Protein AF-A0A8T5TMS7-F1 (afdb_monomer)

Secondary structure (DSSP, 8-state):
-----HHHHHHHHHHHHHHHHHHHHGGG----TTGGGHHHHTHHHHHHHHHTT--HHHHHHHHHHHHHHHHHHHHHHHHHHT-HHHHHHHHHHHHHHHHHHHHHHHHHHHH-GGGGTTEEEETTEEEE--B-TTSPBPTT--HHHHHHHHTTS--

Mean predicted aligned error: 7.29 Å

Structure (mmCIF, N/CA/C/O backbone):
data_AF-A0A8T5TMS7-F1
#
_entry.id   AF-A0A8T5TMS7-F1
#
loop_
_atom_site.group_PDB
_atom_site.id
_atom_site.type_symbol
_atom_site.label_atom_id
_atom_site.label_alt_id
_atom_site.label_comp_id
_atom_site.label_asym_id
_atom_site.label_entity_id
_atom_site.label_seq_id
_atom_site.pdbx_PDB_ins_code
_atom_site.Cartn_x
_atom_site.Cartn_y
_atom_site.Cartn_z
_atom_site.occupancy
_atom_site.B_iso_or_equiv
_atom_site.auth_seq_id
_atom_site.auth_comp_id
_atom_site.auth_asym_id
_atom_site.auth_atom_id
_atom_site.pdbx_PDB_model_num
ATOM 1 N N . MET A 1 1 ? 12.913 -12.914 -11.594 1.00 49.03 1 MET A N 1
ATOM 2 C CA . MET A 1 1 ? 11.604 -12.392 -12.032 1.00 49.03 1 MET A CA 1
ATOM 3 C C . MET A 1 1 ? 10.549 -13.265 -11.374 1.00 49.03 1 MET A C 1
ATOM 5 O O . MET A 1 1 ? 10.529 -14.453 -11.672 1.00 49.03 1 MET A O 1
ATOM 9 N N . ALA A 1 2 ? 9.786 -12.746 -10.407 1.00 52.88 2 ALA A N 1
ATOM 10 C CA . 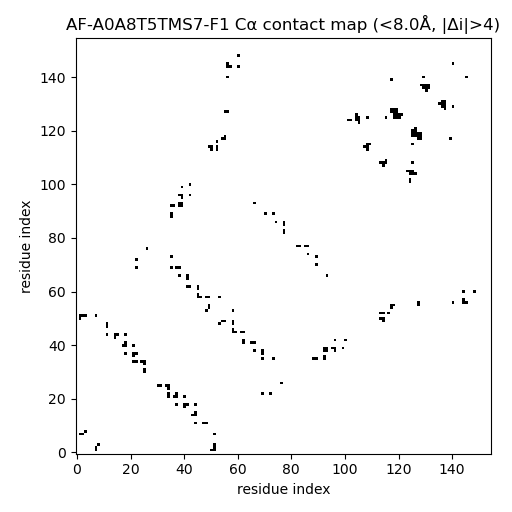ALA A 1 2 ? 8.667 -13.499 -9.845 1.00 52.88 2 ALA A CA 1
ATOM 11 C C . ALA A 1 2 ? 7.592 -13.571 -10.934 1.00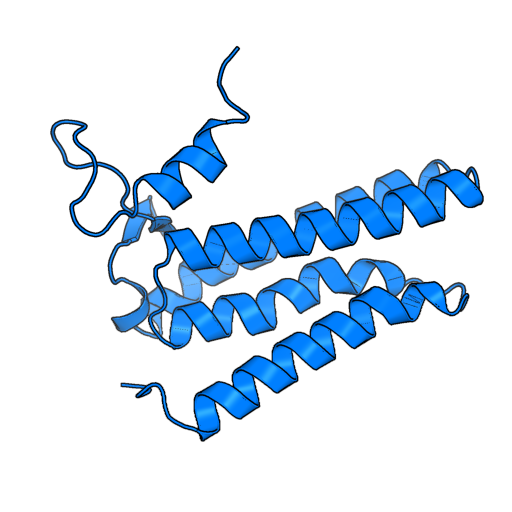 52.88 2 ALA A C 1
ATOM 13 O O . ALA A 1 2 ? 6.955 -12.574 -11.257 1.00 52.88 2 ALA A O 1
ATOM 14 N N . ILE A 1 3 ? 7.503 -14.717 -11.602 1.00 54.78 3 ILE A N 1
ATOM 15 C CA . ILE A 1 3 ? 6.440 -14.986 -12.567 1.00 54.78 3 ILE A CA 1
ATOM 16 C C . ILE A 1 3 ? 5.159 -15.095 -11.748 1.00 54.78 3 ILE A C 1
ATOM 18 O O . ILE A 1 3 ? 5.182 -15.719 -10.689 1.00 54.78 3 ILE A O 1
ATOM 22 N N . PHE A 1 4 ? 4.074 -14.476 -12.212 1.00 65.81 4 PHE A N 1
ATOM 23 C CA . PHE A 1 4 ? 2.757 -14.591 -11.593 1.00 65.81 4 PHE A CA 1
ATOM 24 C C . PHE A 1 4 ? 2.278 -16.049 -11.694 1.00 65.81 4 PHE A C 1
ATOM 26 O O . PHE A 1 4 ? 1.586 -16.443 -12.630 1.00 65.81 4 PHE A O 1
ATOM 33 N N . ASP A 1 5 ? 2.758 -16.876 -10.773 1.00 81.00 5 ASP A N 1
ATOM 34 C CA . ASP A 1 5 ? 2.528 -18.308 -10.695 1.00 81.00 5 ASP A CA 1
ATOM 35 C C . ASP A 1 5 ? 1.511 -18.623 -9.592 1.00 81.00 5 ASP A C 1
ATOM 37 O O . ASP A 1 5 ? 1.128 -17.770 -8.783 1.00 81.00 5 ASP A O 1
ATOM 41 N N . ILE A 1 6 ? 1.054 -19.874 -9.553 1.00 85.88 6 ILE A N 1
ATOM 42 C CA . ILE A 1 6 ? 0.060 -20.318 -8.569 1.00 85.88 6 ILE A CA 1
ATOM 43 C C . ILE A 1 6 ? 0.526 -20.053 -7.127 1.00 85.88 6 ILE A C 1
ATOM 45 O O . ILE A 1 6 ? -0.284 -19.697 -6.272 1.00 85.88 6 ILE A O 1
ATOM 49 N N . ASN A 1 7 ? 1.833 -20.143 -6.867 1.00 89.06 7 ASN A N 1
ATOM 50 C CA . ASN A 1 7 ? 2.412 -19.881 -5.554 1.00 89.06 7 ASN A CA 1
ATOM 51 C C . ASN A 1 7 ? 2.282 -18.403 -5.175 1.00 89.06 7 ASN A C 1
ATOM 53 O O . ASN A 1 7 ? 1.837 -18.090 -4.073 1.00 89.06 7 ASN A O 1
ATOM 57 N N . SER A 1 8 ? 2.602 -17.492 -6.094 1.00 86.06 8 SER A N 1
ATOM 58 C CA . SER A 1 8 ? 2.482 -16.044 -5.898 1.00 86.06 8 SER A CA 1
ATOM 59 C C . SER A 1 8 ? 1.036 -15.629 -5.625 1.00 86.06 8 SER A C 1
ATOM 61 O O . SER A 1 8 ? 0.792 -14.771 -4.772 1.00 86.06 8 SER A O 1
ATOM 63 N N . VAL A 1 9 ? 0.065 -16.282 -6.275 1.00 88.31 9 VAL A N 1
ATOM 64 C CA . VAL A 1 9 ? -1.368 -16.075 -6.012 1.00 88.31 9 VAL A CA 1
ATOM 65 C C . VAL A 1 9 ? -1.748 -16.554 -4.610 1.00 88.31 9 VAL A C 1
ATOM 67 O O . VAL A 1 9 ? -2.394 -15.810 -3.871 1.00 88.31 9 VAL A O 1
ATOM 70 N N . ILE A 1 10 ? -1.318 -17.756 -4.209 1.00 91.19 10 ILE A N 1
ATOM 71 C CA . ILE A 1 10 ? -1.589 -18.304 -2.869 1.00 91.19 10 ILE A CA 1
ATOM 72 C C . ILE A 1 10 ? -0.979 -17.414 -1.782 1.00 91.19 10 ILE A C 1
ATOM 74 O O . ILE A 1 10 ? -1.648 -17.107 -0.793 1.00 91.19 10 ILE A O 1
ATOM 78 N N . ILE A 1 11 ? 0.265 -16.961 -1.967 1.00 92.25 11 ILE A N 1
ATOM 79 C CA . ILE A 1 11 ? 0.955 -16.089 -1.009 1.00 92.25 11 ILE A CA 1
ATOM 80 C C . ILE A 1 11 ? 0.215 -14.758 -0.901 1.00 92.25 11 ILE A C 1
ATOM 82 O O . ILE A 1 11 ? -0.174 -14.373 0.199 1.00 92.25 11 ILE A O 1
ATOM 86 N N . THR A 1 12 ? -0.053 -14.094 -2.029 1.00 91.75 12 THR A N 1
ATOM 87 C CA . THR A 1 12 ? -0.809 -12.832 -2.061 1.00 91.75 12 THR A CA 1
ATOM 88 C C . THR A 1 12 ? -2.154 -12.982 -1.358 1.00 91.75 12 THR A C 1
ATOM 90 O O . THR A 1 12 ? -2.469 -12.206 -0.457 1.00 91.75 12 THR A O 1
ATOM 93 N N . GLY A 1 13 ? -2.924 -14.015 -1.711 1.00 92.12 13 GLY A N 1
ATOM 94 C CA . GLY A 1 13 ? -4.217 -14.297 -1.093 1.00 92.12 13 GLY A CA 1
ATOM 95 C C . GLY A 1 13 ? -4.105 -14.484 0.420 1.00 92.12 13 GLY A C 1
ATOM 96 O O . GLY A 1 13 ? -4.871 -13.891 1.174 1.00 92.12 13 GLY A O 1
ATOM 97 N N . THR A 1 14 ? -3.096 -15.225 0.877 1.00 93.81 14 THR A N 1
ATOM 98 C CA . THR A 1 14 ? -2.838 -15.435 2.309 1.00 93.81 14 THR A CA 1
ATOM 99 C C . THR A 1 14 ? -2.478 -14.126 3.019 1.00 93.81 14 THR A C 1
ATOM 101 O O . THR A 1 14 ? -2.982 -13.875 4.111 1.00 93.81 14 THR A O 1
ATOM 104 N N . LEU A 1 15 ? -1.675 -13.248 2.406 1.00 94.19 15 LEU A N 1
ATOM 105 C CA . LEU A 1 15 ? -1.344 -11.934 2.973 1.00 94.19 15 LEU A CA 1
ATOM 106 C C . LEU A 1 15 ? -2.585 -11.038 3.119 1.00 94.19 15 LEU A C 1
ATOM 108 O O . LEU A 1 15 ? -2.738 -10.364 4.139 1.00 94.19 15 LEU A O 1
ATOM 112 N N . PHE A 1 16 ? -3.504 -11.070 2.149 1.00 93.31 16 PHE A N 1
ATOM 113 C CA . PHE A 1 16 ? -4.792 -10.377 2.262 1.00 93.31 16 PHE A CA 1
ATOM 114 C C . PHE A 1 16 ? -5.702 -10.992 3.330 1.00 93.31 16 PHE A C 1
ATOM 116 O O . PHE A 1 16 ? -6.382 -10.252 4.039 1.00 93.31 16 PHE A O 1
ATOM 123 N N . VAL A 1 17 ? -5.694 -12.318 3.500 1.00 92.69 17 VAL A N 1
ATOM 124 C CA . VAL A 1 17 ? -6.414 -12.985 4.599 1.00 92.69 17 VAL A CA 1
ATOM 125 C C . VAL A 1 17 ? -5.846 -12.559 5.951 1.00 92.69 17 VAL A C 1
ATOM 127 O O . VAL A 1 17 ? -6.621 -12.220 6.841 1.00 92.69 17 VAL A O 1
ATOM 130 N N . ILE A 1 18 ? -4.518 -12.500 6.105 1.00 90.88 18 ILE A N 1
ATOM 131 C CA . ILE A 1 18 ? -3.869 -11.993 7.324 1.00 90.88 18 ILE A CA 1
ATOM 132 C C . ILE A 1 18 ? -4.317 -10.554 7.592 1.00 90.88 18 ILE A C 1
ATOM 134 O O . ILE A 1 18 ? -4.766 -10.259 8.698 1.00 90.88 18 ILE A O 1
ATOM 138 N N . PHE A 1 19 ? -4.277 -9.675 6.586 1.00 91.00 19 PHE A N 1
ATOM 139 C CA . PHE A 1 19 ? -4.817 -8.320 6.719 1.00 91.00 19 PHE A CA 1
ATOM 140 C C . PHE A 1 19 ? -6.286 -8.331 7.168 1.00 91.00 19 PHE A C 1
ATOM 142 O O . PHE A 1 19 ? -6.632 -7.628 8.113 1.00 91.00 19 PHE A O 1
ATOM 149 N N . GLY A 1 20 ? -7.131 -9.163 6.555 1.00 87.69 20 GLY A N 1
ATOM 150 C CA . GLY A 1 20 ? -8.534 -9.320 6.936 1.00 87.69 20 GLY A CA 1
ATOM 151 C C . GLY A 1 20 ? -8.705 -9.751 8.394 1.00 87.69 20 GLY A C 1
ATOM 152 O O . GLY A 1 20 ? -9.536 -9.189 9.103 1.00 87.69 20 GLY A O 1
ATOM 153 N N . VAL A 1 21 ? -7.878 -10.681 8.883 1.00 88.06 21 VAL A N 1
ATOM 154 C CA . VAL A 1 21 ? -7.870 -11.067 10.300 1.00 88.06 21 VAL A CA 1
ATOM 155 C C . VAL A 1 21 ? -7.583 -9.850 11.172 1.00 88.06 21 VAL A C 1
ATOM 157 O O . VAL A 1 21 ? -8.372 -9.589 12.068 1.00 88.06 21 VAL A O 1
ATOM 160 N N . PHE A 1 22 ? -6.542 -9.060 10.892 1.00 85.50 22 PHE A N 1
ATOM 161 C CA . PHE A 1 22 ? -6.246 -7.836 11.656 1.00 85.50 22 PHE A CA 1
ATOM 162 C C . PHE A 1 22 ? -7.332 -6.761 11.525 1.00 85.50 22 PHE A C 1
ATOM 164 O O . PHE A 1 22 ? -7.600 -6.035 12.484 1.00 85.50 22 PHE A O 1
ATOM 171 N N . LEU A 1 23 ? -7.990 -6.675 10.367 1.00 85.06 23 LEU A N 1
ATOM 172 C CA . LEU A 1 23 ? -9.108 -5.768 10.147 1.00 85.06 23 LEU A CA 1
ATOM 173 C C . LEU A 1 23 ? -10.291 -6.141 11.054 1.00 85.06 23 LEU A C 1
ATOM 175 O O . LEU A 1 23 ? -10.863 -5.272 11.704 1.00 85.06 23 LEU A O 1
ATOM 179 N N . PHE A 1 24 ? -10.632 -7.424 11.162 1.00 79.88 24 PHE A N 1
ATOM 180 C CA . PHE A 1 24 ? -11.775 -7.878 11.960 1.00 79.88 24 PHE A CA 1
ATOM 181 C C . PHE A 1 24 ? -11.437 -8.244 13.409 1.00 79.88 24 PHE A C 1
ATOM 183 O O . PHE A 1 24 ? -12.353 -8.361 14.220 1.00 79.88 24 PHE A O 1
ATOM 190 N N . PHE A 1 25 ? -10.159 -8.384 13.769 1.00 70.25 25 PHE A N 1
ATOM 191 C CA . PHE A 1 25 ? -9.718 -8.767 15.116 1.00 70.25 25 PHE A CA 1
ATOM 192 C C . PHE A 1 25 ? -10.272 -7.824 16.191 1.00 70.25 25 PHE A C 1
ATOM 194 O O . PHE A 1 25 ? -10.725 -8.271 17.244 1.00 70.25 25 PHE A O 1
ATOM 201 N N . ASP A 1 26 ? -10.333 -6.528 15.885 1.00 57.19 26 ASP A N 1
ATOM 202 C CA . ASP A 1 26 ? -10.845 -5.502 16.798 1.00 57.19 26 ASP A CA 1
ATOM 203 C C . ASP A 1 26 ? -12.388 -5.497 16.901 1.00 57.19 26 ASP A C 1
ATOM 205 O O . ASP A 1 26 ? -12.981 -5.080 17.901 1.00 57.19 26 ASP A O 1
ATOM 209 N N . LEU A 1 27 ? -13.073 -6.065 15.898 1.00 58.41 27 LEU A N 1
ATOM 210 C CA . LEU A 1 27 ? -14.533 -6.210 15.873 1.00 58.41 27 LEU A CA 1
ATOM 211 C C . LEU A 1 27 ? -15.027 -7.212 16.938 1.00 58.41 27 LEU A C 1
ATOM 213 O O . LEU A 1 27 ? -16.168 -7.124 17.397 1.00 58.41 27 LEU A O 1
ATOM 217 N N . PHE A 1 28 ? -14.145 -8.102 17.409 1.00 56.34 28 PHE A N 1
ATOM 218 C CA . PHE A 1 28 ? -14.415 -9.090 18.459 1.00 56.34 28 PHE A CA 1
ATOM 219 C C . PHE A 1 28 ? -14.257 -8.563 19.900 1.00 56.34 28 PHE A C 1
ATOM 221 O O . PHE A 1 28 ? -14.228 -9.349 20.847 1.00 56.34 28 PHE A O 1
ATOM 228 N N . LYS A 1 29 ? -14.247 -7.236 20.104 1.00 53.81 29 LYS A N 1
ATOM 229 C CA . LYS A 1 29 ? -14.347 -6.586 21.430 1.00 53.81 29 LYS A CA 1
ATOM 230 C C . LYS A 1 29 ? -13.249 -6.961 22.443 1.00 53.81 29 LYS A C 1
ATOM 232 O O . LYS A 1 29 ? -13.488 -6.876 23.650 1.00 53.81 29 LYS A O 1
ATOM 237 N N . ARG A 1 30 ? -12.035 -7.313 22.012 1.00 50.72 30 ARG A N 1
ATOM 238 C CA . ARG A 1 30 ? -10.881 -7.274 22.924 1.00 50.72 30 ARG A CA 1
ATOM 239 C C . ARG A 1 30 ? -10.370 -5.843 22.968 1.00 50.72 30 ARG A C 1
ATOM 241 O O . ARG A 1 30 ? -9.995 -5.289 21.952 1.00 50.72 30 ARG A O 1
ATOM 248 N N . ASN A 1 31 ? -10.429 -5.232 24.144 1.00 52.28 31 ASN A N 1
ATOM 249 C CA . ASN A 1 31 ? -10.073 -3.838 24.408 1.00 52.28 31 ASN A CA 1
ATOM 250 C C . ASN A 1 31 ? -8.539 -3.628 24.350 1.00 52.28 31 ASN A C 1
ATOM 252 O O . ASN A 1 31 ? -7.940 -3.118 25.295 1.00 52.28 31 ASN A O 1
ATOM 256 N N . GLU A 1 32 ? -7.884 -4.119 23.298 1.00 55.22 32 GLU A N 1
ATOM 257 C CA . GLU A 1 32 ? -6.430 -4.180 23.186 1.00 55.22 32 GLU A CA 1
ATOM 258 C C . GLU A 1 32 ? -5.887 -3.126 22.221 1.00 55.22 32 GLU A C 1
ATOM 260 O O . GLU A 1 32 ? -6.449 -2.855 21.164 1.00 55.22 32 GLU A O 1
ATOM 265 N N . ARG A 1 33 ? -4.727 -2.558 22.573 1.00 58.03 33 ARG A N 1
ATOM 266 C CA . ARG A 1 33 ? -4.036 -1.487 21.828 1.00 58.03 33 ARG A CA 1
ATOM 267 C C . ARG A 1 33 ? -3.603 -1.875 20.404 1.00 58.03 33 ARG A C 1
ATOM 269 O O . ARG A 1 33 ? -3.084 -1.030 19.683 1.00 58.03 33 ARG A O 1
ATOM 276 N N . TYR A 1 34 ? -3.791 -3.134 20.009 1.00 61.88 34 TYR A N 1
ATOM 277 C CA . TYR A 1 34 ? -3.412 -3.673 18.703 1.00 61.88 34 TYR A CA 1
ATOM 278 C C . TYR A 1 34 ? -4.474 -3.463 17.612 1.00 61.88 34 TYR A C 1
ATOM 280 O O . TYR A 1 34 ? -4.210 -3.787 16.456 1.00 61.88 34 TYR A O 1
ATOM 288 N N . GLY A 1 35 ? -5.645 -2.901 17.939 1.00 65.62 35 GLY A N 1
ATOM 289 C CA . GLY A 1 35 ? -6.736 -2.666 16.983 1.00 65.62 35 GLY A CA 1
ATOM 290 C C . GLY A 1 35 ? -6.341 -1.870 15.733 1.00 65.62 35 GLY A C 1
ATOM 291 O O . GLY A 1 35 ? -6.739 -2.188 14.607 1.00 65.62 35 GLY A O 1
ATOM 292 N N . TYR A 1 36 ? -5.445 -0.898 15.906 1.00 79.50 36 TYR A N 1
ATOM 293 C CA . TYR A 1 36 ? -4.957 -0.023 14.838 1.00 79.50 36 TYR A CA 1
ATOM 294 C C . TYR A 1 36 ? -3.745 -0.588 14.076 1.00 79.50 36 TYR A C 1
ATOM 296 O O . TYR A 1 36 ? -3.253 0.019 13.128 1.00 79.50 36 TYR A O 1
ATOM 304 N N . LEU A 1 37 ? -3.257 -1.785 14.420 1.00 85.69 37 LEU A N 1
ATOM 305 C CA . LEU A 1 37 ? -2.119 -2.396 13.719 1.00 85.69 37 LEU A CA 1
ATOM 306 C C . LEU A 1 37 ? -2.470 -2.733 12.257 1.00 85.69 37 LEU A C 1
ATOM 308 O O . LEU A 1 37 ? -1.584 -2.778 11.407 1.00 85.69 37 LEU A O 1
ATOM 312 N N . ALA A 1 38 ? -3.762 -2.866 11.931 1.00 88.25 38 ALA A N 1
ATOM 313 C CA . ALA A 1 38 ? -4.255 -3.095 10.572 1.00 88.25 38 ALA A CA 1
ATOM 314 C C . ALA A 1 38 ? -3.718 -2.080 9.540 1.00 88.25 38 ALA A C 1
ATOM 316 O O . ALA A 1 38 ? -3.453 -2.467 8.402 1.00 88.25 38 ALA A O 1
ATOM 317 N N . TYR A 1 39 ? -3.472 -0.820 9.932 1.00 89.69 39 TYR A N 1
ATOM 318 C CA . TYR A 1 39 ? -2.846 0.186 9.059 1.00 89.69 39 TYR A CA 1
ATOM 319 C C . TYR A 1 39 ? -1.446 -0.221 8.594 1.00 89.69 39 TYR A C 1
ATOM 321 O O . TYR A 1 39 ? -1.099 -0.029 7.430 1.00 89.69 39 TYR A O 1
ATOM 329 N N . ILE A 1 40 ? -0.659 -0.816 9.491 1.00 91.75 40 ILE A N 1
ATOM 330 C CA . ILE A 1 40 ? 0.694 -1.292 9.198 1.00 91.75 40 ILE A CA 1
ATOM 331 C C . ILE A 1 40 ? 0.624 -2.626 8.449 1.00 91.75 40 ILE A C 1
ATOM 333 O O . ILE A 1 40 ? 1.345 -2.817 7.475 1.00 91.75 40 ILE A O 1
ATOM 337 N N . VAL A 1 41 ? -0.27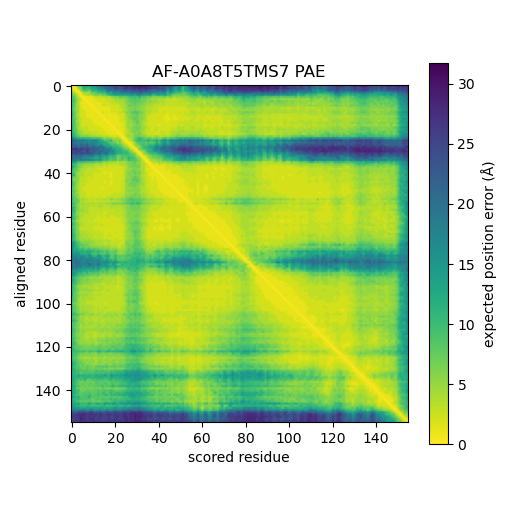4 -3.538 8.843 1.00 91.94 41 VAL A N 1
ATOM 338 C CA . VAL A 1 41 ? -0.428 -4.839 8.160 1.00 91.94 41 VAL A CA 1
ATOM 339 C C . VAL A 1 41 ? -0.837 -4.667 6.698 1.00 91.94 41 VAL A C 1
ATOM 341 O O . VAL A 1 41 ? -0.373 -5.440 5.866 1.00 91.94 41 VAL A O 1
ATOM 344 N N . ALA A 1 42 ? -1.630 -3.643 6.360 1.00 93.38 42 ALA A N 1
ATOM 345 C CA . ALA A 1 42 ? -2.022 -3.338 4.980 1.00 93.38 42 ALA A CA 1
ATOM 346 C C . ALA A 1 42 ? -0.822 -3.142 4.034 1.00 93.38 42 ALA A C 1
ATOM 348 O O . ALA A 1 42 ? -0.917 -3.443 2.846 1.00 93.38 42 ALA A O 1
ATOM 349 N N . LEU A 1 43 ? 0.324 -2.696 4.561 1.00 93.31 43 LEU A N 1
ATOM 350 C CA . LEU A 1 43 ? 1.549 -2.496 3.787 1.00 93.31 43 LEU A CA 1
ATOM 351 C C . LEU A 1 43 ? 2.115 -3.815 3.253 1.00 93.31 43 LEU A C 1
ATOM 353 O O . LEU A 1 43 ? 2.746 -3.825 2.201 1.00 93.31 43 LEU A O 1
ATOM 357 N N . ILE A 1 44 ? 1.906 -4.932 3.952 1.00 94.06 44 ILE A N 1
ATOM 358 C CA . ILE A 1 44 ? 2.513 -6.222 3.605 1.00 94.06 44 ILE A CA 1
ATOM 359 C C . ILE A 1 44 ? 1.976 -6.763 2.266 1.00 94.06 44 ILE A C 1
ATOM 361 O O . ILE A 1 44 ? 2.781 -6.935 1.347 1.00 94.06 44 ILE A O 1
ATOM 365 N N . PRO A 1 45 ? 0.659 -7.014 2.090 1.00 93.69 45 PRO A N 1
ATOM 366 C CA . PRO A 1 45 ? 0.135 -7.504 0.816 1.00 93.69 45 PRO A CA 1
ATOM 367 C C . PRO A 1 45 ? 0.369 -6.506 -0.324 1.00 93.69 45 PRO A C 1
ATOM 369 O O . PRO A 1 45 ? 0.665 -6.916 -1.442 1.00 93.69 45 PRO A O 1
ATOM 372 N N . VAL A 1 46 ? 0.295 -5.202 -0.047 1.00 94.81 46 VAL A N 1
ATOM 373 C CA . VAL A 1 46 ? 0.498 -4.145 -1.047 1.00 94.81 46 VAL A CA 1
ATOM 374 C C . VAL A 1 46 ? 1.932 -4.137 -1.572 1.00 94.81 46 VAL A C 1
ATOM 376 O O . VAL A 1 46 ? 2.147 -4.161 -2.782 1.00 94.81 46 VAL A O 1
ATOM 379 N N . ASN A 1 47 ? 2.931 -4.138 -0.690 1.00 94.44 47 ASN A N 1
ATOM 380 C CA . ASN A 1 47 ? 4.324 -4.137 -1.133 1.00 94.44 47 ASN A CA 1
ATOM 381 C C . ASN A 1 47 ? 4.723 -5.480 -1.760 1.00 94.44 47 ASN A C 1
ATOM 383 O O . ASN A 1 47 ? 5.590 -5.510 -2.631 1.00 94.44 47 ASN A O 1
ATOM 387 N N . PHE A 1 48 ? 4.049 -6.577 -1.399 1.00 93.00 48 PHE A N 1
ATOM 388 C CA . PHE A 1 48 ? 4.193 -7.842 -2.115 1.00 93.00 48 PHE A CA 1
ATOM 389 C C . PHE A 1 48 ? 3.633 -7.765 -3.544 1.00 93.00 48 PHE A C 1
ATOM 391 O O . PHE A 1 48 ? 4.295 -8.217 -4.473 1.00 93.00 48 PHE A O 1
ATOM 398 N N . LEU A 1 49 ? 2.476 -7.125 -3.762 1.00 92.81 49 LEU A N 1
ATOM 399 C CA . LEU A 1 49 ? 1.964 -6.861 -5.115 1.00 92.81 49 LEU A CA 1
ATOM 400 C C . LEU A 1 49 ? 2.950 -6.024 -5.941 1.00 92.81 49 LEU A C 1
ATOM 402 O O . LEU A 1 49 ? 3.206 -6.339 -7.103 1.00 92.81 49 LEU A O 1
ATOM 406 N N . TRP A 1 50 ? 3.557 -5.000 -5.337 1.00 93.25 50 TRP A N 1
ATOM 407 C CA . TRP A 1 50 ? 4.587 -4.203 -6.009 1.00 93.25 50 TRP A CA 1
ATOM 408 C C . TRP A 1 50 ? 5.823 -5.034 -6.371 1.00 93.25 50 TRP A C 1
ATOM 410 O O . TRP A 1 50 ? 6.344 -4.940 -7.484 1.00 93.25 50 TRP A O 1
ATOM 420 N N . PHE A 1 51 ? 6.259 -5.914 -5.468 1.00 91.19 51 PHE A N 1
ATOM 421 C CA . PHE A 1 51 ? 7.331 -6.869 -5.738 1.00 91.19 51 PHE A CA 1
ATOM 422 C C . PHE A 1 51 ? 6.997 -7.799 -6.918 1.00 91.19 51 PHE A C 1
ATOM 424 O O . PHE A 1 51 ? 7.856 -8.040 -7.768 1.00 91.19 51 PHE A O 1
ATOM 431 N N . LEU A 1 52 ? 5.737 -8.237 -7.034 1.00 90.88 52 LEU A N 1
ATOM 432 C CA . LEU A 1 52 ? 5.214 -9.008 -8.171 1.00 90.88 52 LEU A CA 1
ATOM 433 C C . LEU A 1 52 ? 5.057 -8.193 -9.468 1.00 90.88 52 LEU A C 1
ATOM 435 O O . LEU A 1 52 ? 4.529 -8.720 -10.444 1.00 90.88 52 LEU A O 1
ATOM 439 N N . GLN A 1 53 ? 5.534 -6.944 -9.503 1.00 87.56 53 GLN A N 1
ATOM 440 C CA . GLN A 1 53 ? 5.495 -6.064 -10.676 1.00 87.56 53 GLN A CA 1
ATOM 441 C C . GLN A 1 53 ? 4.074 -5.667 -11.093 1.00 87.56 53 GLN A C 1
ATOM 443 O O . GLN A 1 53 ? 3.814 -5.412 -12.269 1.00 87.56 53 GLN A O 1
ATOM 448 N N . PHE A 1 54 ? 3.146 -5.590 -10.132 1.00 87.69 54 PHE A N 1
ATOM 449 C CA . PHE A 1 54 ? 1.885 -4.900 -10.382 1.00 87.69 54 PHE A CA 1
ATOM 450 C C . PHE A 1 54 ? 2.141 -3.430 -10.678 1.00 87.69 54 PHE A C 1
ATOM 452 O O . PHE A 1 54 ? 3.102 -2.840 -10.181 1.00 87.69 54 PHE A O 1
ATOM 459 N N . ASP A 1 55 ? 1.233 -2.852 -11.461 1.00 87.12 55 ASP A N 1
ATOM 460 C CA . ASP A 1 55 ? 1.213 -1.425 -11.731 1.00 87.12 55 ASP A CA 1
ATOM 461 C C . ASP A 1 55 ? 1.330 -0.634 -10.419 1.00 87.12 55 ASP A C 1
ATOM 463 O O . ASP A 1 55 ? 0.474 -0.754 -9.538 1.00 87.12 55 ASP A O 1
ATOM 467 N N . VAL A 1 56 ? 2.389 0.172 -10.297 1.00 89.25 56 VAL A N 1
ATOM 468 C CA . VAL A 1 56 ? 2.680 0.954 -9.094 1.00 89.25 56 VAL A CA 1
ATOM 469 C C . VAL A 1 56 ? 1.520 1.892 -8.757 1.00 89.25 56 VAL A C 1
ATOM 471 O O . VAL A 1 56 ? 1.178 2.046 -7.587 1.00 89.25 56 VAL A O 1
ATOM 474 N N . LEU A 1 57 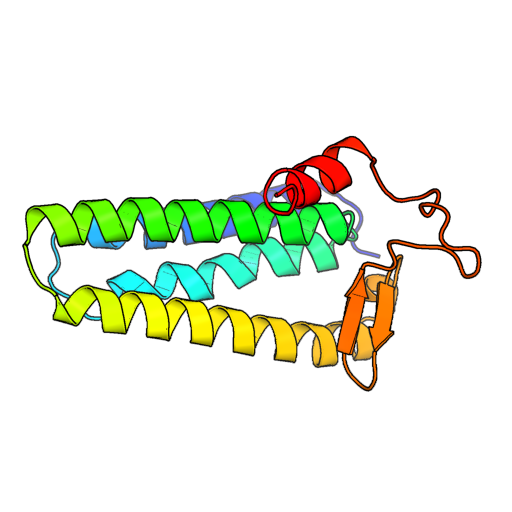? 0.826 2.449 -9.754 1.00 89.50 57 LEU A N 1
ATOM 475 C CA . LEU A 1 57 ? -0.337 3.295 -9.492 1.00 89.50 57 LEU A CA 1
ATOM 476 C C . LEU A 1 57 ? -1.499 2.473 -8.907 1.00 89.50 57 LEU A C 1
ATOM 478 O O . LEU A 1 57 ? -2.128 2.882 -7.928 1.00 89.50 57 LEU A O 1
ATOM 482 N N . GLY A 1 58 ? -1.743 1.280 -9.455 1.00 87.62 58 GLY A N 1
ATOM 483 C CA . GLY A 1 58 ? -2.714 0.322 -8.928 1.00 87.62 58 GLY A CA 1
ATOM 484 C C . GLY A 1 58 ? -2.384 -0.163 -7.512 1.00 87.62 58 GLY A C 1
ATOM 485 O O . GLY A 1 58 ? -3.274 -0.224 -6.664 1.00 87.62 58 GLY A O 1
ATOM 486 N N . VAL A 1 59 ? -1.111 -0.440 -7.215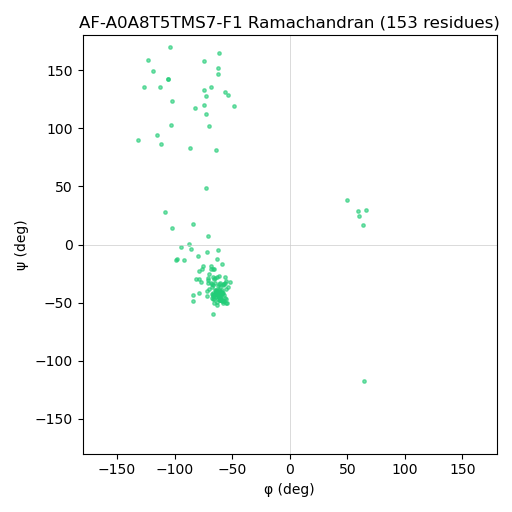 1.00 91.75 59 VAL A N 1
ATOM 487 C CA . VAL A 1 59 ? -0.632 -0.809 -5.870 1.00 91.75 59 VAL A CA 1
ATOM 488 C C . VAL A 1 59 ? -0.991 0.272 -4.851 1.00 91.75 59 VAL A C 1
ATOM 490 O O . VAL A 1 59 ? -1.560 -0.028 -3.799 1.00 91.75 59 VAL A O 1
ATOM 493 N N . TYR A 1 60 ? -0.705 1.536 -5.166 1.00 90.69 60 TYR A N 1
ATOM 494 C CA . TYR A 1 60 ? -1.016 2.654 -4.274 1.00 90.69 60 TYR A CA 1
ATOM 495 C C . TYR A 1 60 ? -2.525 2.861 -4.128 1.00 90.69 60 TYR A C 1
ATOM 497 O O . TYR A 1 60 ? -2.987 3.213 -3.042 1.00 90.69 60 TYR A O 1
ATOM 505 N N . LEU A 1 61 ? -3.308 2.602 -5.182 1.00 90.50 61 LEU A N 1
ATOM 506 C CA . LEU A 1 61 ? -4.766 2.689 -5.105 1.00 90.50 61 LEU A CA 1
ATOM 507 C C . LEU A 1 61 ? -5.323 1.619 -4.164 1.00 90.50 61 LEU A C 1
ATOM 509 O O . LEU A 1 61 ? -6.179 1.915 -3.332 1.00 90.50 61 LEU A O 1
ATOM 513 N N . ILE A 1 62 ? -4.811 0.389 -4.250 1.00 92.75 62 ILE A N 1
ATOM 514 C CA . ILE A 1 62 ? -5.186 -0.693 -3.336 1.00 92.75 62 ILE A CA 1
ATOM 515 C C . ILE A 1 62 ? -4.832 -0.304 -1.900 1.00 92.75 62 ILE A C 1
ATOM 517 O O . ILE A 1 62 ? -5.696 -0.404 -1.032 1.00 92.75 62 ILE A O 1
ATOM 521 N N . LEU A 1 63 ? -3.618 0.199 -1.642 1.00 94.06 63 LEU A N 1
ATOM 522 C CA . LEU A 1 63 ? -3.228 0.666 -0.305 1.00 94.06 63 LEU A CA 1
ATOM 523 C C . LEU A 1 63 ? -4.187 1.729 0.230 1.00 94.06 63 LEU A C 1
ATOM 525 O O . LEU A 1 63 ? -4.646 1.635 1.368 1.00 94.06 63 LEU A O 1
ATOM 529 N N . PHE A 1 64 ? -4.526 2.706 -0.611 1.00 91.62 64 PHE A N 1
ATOM 530 C CA . PHE A 1 64 ? -5.479 3.749 -0.267 1.00 91.62 64 PHE A CA 1
ATOM 531 C C . PHE A 1 64 ? -6.850 3.159 0.088 1.00 91.62 64 PHE A C 1
ATOM 533 O O . PHE A 1 64 ? -7.417 3.516 1.120 1.00 91.62 64 PHE A O 1
ATOM 540 N N . ILE A 1 65 ? -7.369 2.211 -0.696 1.00 91.69 65 ILE A N 1
ATOM 541 C CA . ILE A 1 65 ? -8.633 1.518 -0.400 1.00 91.69 65 ILE A CA 1
ATOM 542 C C . ILE A 1 65 ? -8.547 0.769 0.937 1.00 91.69 65 ILE A C 1
ATOM 544 O O . ILE A 1 65 ? -9.442 0.916 1.767 1.00 91.69 65 ILE A O 1
ATOM 548 N N . LEU A 1 66 ? -7.477 0.006 1.183 1.00 93.06 66 LEU A N 1
ATOM 549 C CA . LEU A 1 66 ? -7.306 -0.746 2.431 1.00 93.06 66 LEU A CA 1
ATOM 550 C C . LEU A 1 66 ? -7.275 0.177 3.654 1.00 93.06 66 LEU A C 1
ATOM 552 O O . LEU A 1 66 ? -7.944 -0.098 4.648 1.00 93.06 66 LEU A O 1
ATOM 556 N N . TRP A 1 67 ? -6.557 1.299 3.582 1.00 93.44 67 TRP A N 1
ATOM 557 C CA . TRP A 1 67 ? -6.546 2.287 4.662 1.00 93.44 67 TRP A CA 1
ATOM 558 C C . TRP A 1 67 ? -7.895 2.974 4.859 1.00 93.44 67 TRP A C 1
ATOM 560 O O . TRP A 1 67 ? -8.275 3.221 6.003 1.00 93.44 67 TRP A O 1
ATOM 570 N N . ASN A 1 68 ? -8.654 3.226 3.790 1.00 90.56 68 ASN A N 1
ATOM 571 C CA . ASN A 1 68 ? -10.029 3.710 3.914 1.00 90.56 68 ASN A CA 1
ATOM 572 C C . ASN A 1 68 ? -10.932 2.679 4.604 1.00 90.56 68 ASN A 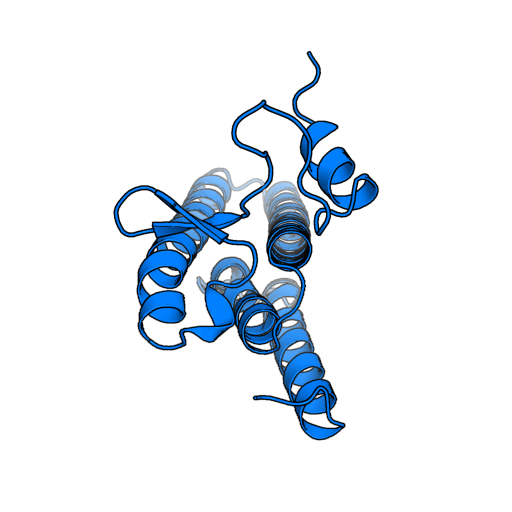C 1
ATOM 574 O O . ASN A 1 68 ? -11.734 3.057 5.451 1.00 90.56 68 ASN A O 1
ATOM 578 N N . LEU A 1 69 ? -10.779 1.381 4.317 1.00 90.19 69 LEU A N 1
ATOM 579 C CA . LEU A 1 69 ? -11.507 0.327 5.035 1.00 90.19 69 LEU A CA 1
ATOM 580 C C . LEU A 1 69 ? -11.155 0.309 6.530 1.00 90.19 69 LEU A C 1
ATOM 582 O O . LEU A 1 69 ? -12.060 0.200 7.360 1.00 90.19 69 LEU A O 1
ATOM 586 N N . CYS A 1 70 ? -9.874 0.474 6.882 1.00 89.12 70 CYS A N 1
ATOM 587 C CA . CYS A 1 70 ? -9.451 0.626 8.278 1.00 89.12 70 CYS A CA 1
ATOM 588 C C . CYS A 1 70 ? -10.093 1.863 8.927 1.00 89.12 70 CYS A C 1
ATOM 590 O O . CYS A 1 70 ? -10.691 1.748 9.993 1.00 89.12 70 CYS A O 1
ATOM 592 N N . LEU A 1 71 ? -10.048 3.024 8.259 1.00 88.81 71 LEU A N 1
ATOM 593 C CA . LEU A 1 71 ? -10.656 4.264 8.757 1.00 88.81 71 LEU A CA 1
ATOM 594 C C . LEU A 1 71 ? -12.163 4.127 8.960 1.00 88.81 71 LEU A C 1
ATOM 596 O O . LEU A 1 71 ? -12.666 4.519 10.006 1.00 88.81 71 LEU A O 1
ATOM 600 N N . LEU A 1 72 ? -12.889 3.549 8.003 1.00 87.19 72 LEU A N 1
ATOM 601 C CA . LEU A 1 72 ? -14.333 3.338 8.120 1.00 87.19 72 LEU A CA 1
ATOM 602 C C . LEU A 1 72 ? -14.676 2.430 9.305 1.00 87.19 72 LEU A C 1
ATOM 604 O O . LEU A 1 72 ? -15.578 2.747 10.083 1.00 87.19 72 LEU A O 1
ATOM 608 N N . ARG A 1 73 ? -13.937 1.326 9.469 1.00 85.00 73 ARG A N 1
ATOM 609 C CA . ARG A 1 73 ? -14.085 0.422 10.616 1.00 85.00 73 ARG A CA 1
ATOM 610 C C . ARG A 1 73 ? -13.848 1.164 11.930 1.00 85.00 73 ARG A C 1
ATOM 612 O O . ARG A 1 73 ? -14.658 1.046 12.851 1.00 85.00 73 ARG A O 1
ATOM 619 N N . ASP A 1 74 ? -12.759 1.917 12.014 1.00 81.19 74 ASP A N 1
ATOM 620 C CA . ASP A 1 74 ? -12.338 2.558 13.257 1.00 81.19 74 ASP A CA 1
ATOM 621 C C . ASP A 1 74 ? -13.252 3.724 13.625 1.00 81.19 74 ASP A C 1
ATOM 623 O O . ASP A 1 74 ? -13.675 3.831 14.775 1.00 81.19 74 ASP A O 1
ATOM 627 N N . LEU A 1 75 ? -13.684 4.523 12.648 1.00 81.25 75 LEU A N 1
ATOM 628 C CA . LEU A 1 75 ? -14.688 5.568 12.848 1.00 81.25 75 LEU A CA 1
ATOM 629 C C . LEU A 1 75 ? -16.026 4.988 13.323 1.00 81.25 75 LEU A C 1
ATOM 631 O O . LEU A 1 75 ? -16.637 5.540 14.241 1.00 81.25 75 LEU A O 1
ATOM 635 N N . PHE A 1 76 ? -16.466 3.853 12.770 1.00 79.38 76 PHE A N 1
ATOM 636 C CA . PHE A 1 76 ? -17.668 3.162 13.247 1.00 79.38 76 PHE A CA 1
ATOM 637 C C . PHE A 1 76 ? -17.500 2.648 14.688 1.00 79.38 76 PHE A C 1
ATOM 639 O O . PHE A 1 76 ? -18.396 2.801 15.524 1.00 79.38 76 PHE A O 1
ATOM 646 N N . GLY A 1 77 ? -16.332 2.081 15.006 1.00 72.38 77 GLY A N 1
ATOM 647 C CA . GLY A 1 77 ? -15.988 1.618 16.350 1.00 72.38 77 GLY A CA 1
ATOM 648 C C . GLY A 1 77 ? -15.958 2.745 17.388 1.00 72.38 77 GLY A C 1
ATOM 649 O O . GLY A 1 77 ? -16.501 2.584 18.486 1.00 72.38 77 GLY A O 1
ATOM 650 N N . VAL A 1 78 ? -15.377 3.894 17.034 1.00 72.62 78 VAL A N 1
ATOM 651 C CA . VAL A 1 78 ? -15.275 5.083 17.892 1.00 72.62 78 VAL A CA 1
ATOM 652 C C . VAL A 1 78 ? -16.620 5.775 18.062 1.00 72.62 78 VAL A C 1
ATOM 654 O O . VAL A 1 78 ? -16.988 6.088 19.192 1.00 72.62 78 VAL A O 1
ATOM 657 N N . SER A 1 79 ? -17.395 5.951 16.988 1.00 67.00 79 SER A N 1
ATOM 658 C CA . SER A 1 79 ? -18.730 6.563 17.054 1.00 67.00 79 SER A CA 1
ATOM 659 C C . SER A 1 79 ? -19.665 5.798 17.997 1.00 67.00 79 SER A C 1
ATOM 661 O O . SER A 1 79 ? -20.447 6.398 18.728 1.00 67.00 79 SER A O 1
ATOM 663 N N . ARG A 1 80 ? -19.524 4.469 18.077 1.00 66.69 80 ARG A N 1
ATOM 664 C CA . ARG A 1 80 ? -20.274 3.648 19.035 1.00 66.69 80 ARG A CA 1
ATOM 665 C C . ARG A 1 80 ? -19.822 3.831 20.489 1.00 66.69 80 ARG A C 1
ATOM 667 O O . ARG A 1 80 ? -20.624 3.626 21.398 1.00 66.69 80 ARG A O 1
ATOM 674 N N . LYS A 1 81 ? -18.543 4.142 20.721 1.00 68.75 81 LYS A N 1
ATOM 675 C CA . LYS A 1 81 ? -17.936 4.248 22.060 1.00 68.75 81 LYS A CA 1
ATOM 676 C C . LYS A 1 81 ? -17.847 5.692 22.585 1.00 68.75 81 LYS A C 1
ATOM 678 O O . LYS A 1 81 ? -17.609 5.852 23.775 1.00 68.75 81 LYS A O 1
ATOM 683 N N . ASN A 1 82 ? -18.063 6.710 21.741 1.00 66.75 82 ASN A N 1
ATOM 684 C CA . ASN A 1 82 ? -17.948 8.142 22.065 1.00 66.75 82 ASN A CA 1
ATOM 685 C C . ASN A 1 82 ? -16.630 8.516 22.774 1.0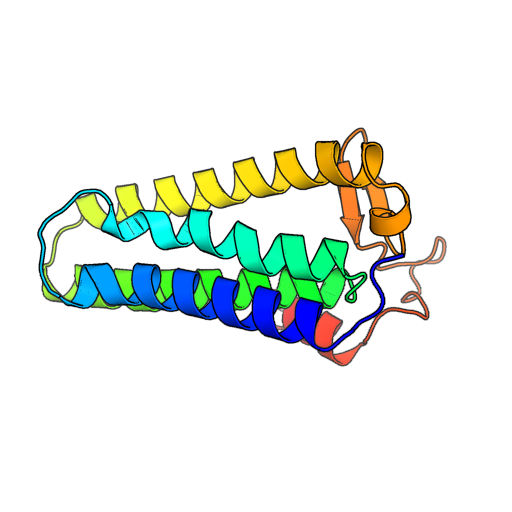0 66.75 82 ASN A C 1
ATOM 687 O O . ASN A 1 82 ? -16.619 9.353 23.675 1.00 66.75 82 ASN A O 1
ATOM 691 N N . ASP A 1 83 ? -15.515 7.896 22.374 1.00 69.94 83 ASP A N 1
ATOM 692 C CA . ASP A 1 83 ? -14.197 8.176 22.953 1.00 69.94 83 ASP A CA 1
ATOM 693 C C . ASP A 1 83 ? -13.355 9.063 22.015 1.00 69.94 83 ASP A C 1
ATOM 695 O O . ASP A 1 83 ? -12.799 8.566 21.032 1.00 69.94 83 ASP A O 1
ATOM 699 N N . PRO A 1 84 ? -13.224 10.374 22.290 1.00 70.69 84 PRO A N 1
ATOM 700 C CA . PRO A 1 84 ? -12.458 11.281 21.439 1.00 70.69 84 PRO A CA 1
ATOM 701 C C . PRO A 1 84 ? -10.952 10.978 21.429 1.00 70.69 84 PRO A C 1
ATOM 703 O O . PRO A 1 84 ? -10.270 11.364 20.482 1.00 70.69 84 PRO A O 1
ATOM 706 N N . LYS A 1 85 ? -10.407 10.274 22.436 1.00 74.62 85 LYS A N 1
ATOM 707 C CA . LYS A 1 85 ? -8.974 9.926 22.463 1.00 74.62 85 LYS A CA 1
ATOM 708 C C . LYS A 1 85 ? -8.617 8.875 21.416 1.00 74.62 85 LYS A C 1
ATOM 710 O O . LYS A 1 85 ? -7.513 8.909 20.883 1.00 74.62 85 LYS A O 1
ATOM 715 N N . ALA A 1 86 ? -9.566 8.011 21.068 1.00 76.00 86 ALA A N 1
ATOM 716 C CA . ALA A 1 86 ? -9.372 6.975 20.063 1.00 76.00 86 ALA A CA 1
ATOM 717 C C . ALA A 1 86 ? -9.091 7.551 18.662 1.00 76.00 86 ALA A C 1
ATOM 719 O O . ALA A 1 86 ? -8.364 6.942 17.887 1.00 76.00 86 ALA A O 1
ATOM 720 N N . ILE A 1 87 ? -9.590 8.755 18.352 1.00 79.69 87 ILE A N 1
ATOM 721 C CA . ILE A 1 87 ? -9.317 9.436 17.074 1.00 79.69 87 ILE A CA 1
ATOM 722 C C . ILE A 1 87 ? -7.829 9.782 16.935 1.00 79.69 87 ILE A C 1
ATOM 724 O O . ILE A 1 87 ? -7.256 9.612 15.859 1.00 79.69 87 ILE A O 1
ATOM 728 N N . ASN A 1 88 ? -7.189 10.225 18.022 1.00 83.31 88 ASN A N 1
ATOM 729 C CA . ASN A 1 88 ? -5.760 10.539 18.008 1.00 83.31 88 ASN A CA 1
ATOM 730 C C . ASN A 1 88 ? -4.918 9.287 17.752 1.00 83.31 88 ASN A C 1
ATOM 732 O O . ASN A 1 88 ? -3.949 9.354 17.000 1.00 83.31 88 ASN A O 1
ATOM 736 N N . ASP A 1 89 ? -5.310 8.148 18.327 1.00 83.50 89 ASP A N 1
ATOM 737 C CA . ASP A 1 89 ? -4.622 6.880 18.094 1.00 83.50 89 ASP A CA 1
ATOM 738 C C . ASP A 1 89 ? -4.796 6.416 16.639 1.00 83.50 89 ASP A C 1
ATOM 740 O O . ASP A 1 89 ? -3.815 6.050 15.994 1.00 83.50 89 ASP A O 1
ATOM 744 N N . ILE A 1 90 ? -6.005 6.510 16.073 1.00 86.38 90 ILE A N 1
ATOM 745 C CA . ILE A 1 90 ? -6.258 6.199 14.654 1.00 86.38 90 ILE A CA 1
ATOM 746 C C . ILE A 1 90 ? -5.342 7.027 13.747 1.00 86.38 90 ILE A C 1
ATOM 748 O O . ILE A 1 90 ? -4.659 6.484 12.875 1.00 86.38 90 ILE A O 1
ATOM 752 N N . LEU A 1 91 ? -5.299 8.344 13.972 1.00 87.00 91 LEU A N 1
ATOM 753 C CA . LEU A 1 91 ? -4.461 9.247 13.191 1.00 87.00 91 LEU A CA 1
ATOM 754 C C . LEU A 1 91 ? -2.975 8.905 13.348 1.00 87.00 91 LEU A C 1
ATOM 756 O O . LEU A 1 91 ? -2.248 8.885 12.356 1.00 87.00 91 LEU A O 1
ATOM 760 N N . LEU A 1 92 ? -2.530 8.593 14.568 1.00 89.81 92 LEU A N 1
ATOM 761 C CA . LEU A 1 92 ? -1.151 8.198 14.847 1.00 89.81 92 LEU A CA 1
ATOM 762 C C . LEU A 1 92 ? -0.747 6.956 14.042 1.00 89.81 92 LEU A C 1
ATOM 764 O O . LEU A 1 92 ? 0.309 6.959 13.412 1.00 89.81 92 LEU A O 1
ATOM 768 N N . TYR A 1 93 ? -1.578 5.912 14.027 1.00 89.62 93 TYR A N 1
ATOM 769 C CA . TYR A 1 93 ? -1.277 4.677 13.296 1.00 89.62 93 TYR A CA 1
ATOM 770 C C . TYR A 1 93 ? -1.363 4.841 11.777 1.00 89.62 93 TYR A C 1
ATOM 772 O O . TYR A 1 93 ? -0.564 4.233 11.061 1.00 89.62 93 TYR A O 1
ATOM 780 N N . LEU A 1 94 ? -2.266 5.688 11.277 1.00 91.38 94 LEU A N 1
ATOM 781 C CA . LEU A 1 94 ? -2.305 6.041 9.858 1.00 91.38 94 LEU A CA 1
ATOM 782 C C . LEU A 1 94 ? -1.021 6.770 9.440 1.00 91.38 94 LEU A C 1
ATOM 784 O O . LEU A 1 94 ? -0.376 6.372 8.472 1.00 91.38 94 LEU A O 1
ATOM 788 N N . VAL A 1 95 ? -0.614 7.799 10.192 1.00 92.62 95 VAL A N 1
ATOM 789 C CA . VAL A 1 95 ? 0.627 8.548 9.934 1.00 92.62 95 VAL A CA 1
ATOM 790 C C . VAL A 1 95 ? 1.841 7.628 10.023 1.00 92.62 95 VAL A C 1
ATOM 792 O O . VAL A 1 95 ? 2.723 7.691 9.169 1.00 92.62 95 VAL A O 1
ATOM 795 N N . LEU A 1 96 ? 1.872 6.728 11.006 1.00 93.56 96 LEU A N 1
ATOM 796 C CA . LEU A 1 96 ? 2.927 5.728 11.129 1.00 93.56 96 LEU A CA 1
ATOM 797 C C . LEU A 1 96 ? 2.979 4.810 9.898 1.00 93.56 96 LEU A C 1
ATOM 799 O O . LEU A 1 96 ? 4.060 4.582 9.361 1.00 93.56 96 LEU A O 1
ATOM 803 N N . GLY A 1 97 ? 1.830 4.336 9.408 1.00 92.81 97 GLY A N 1
ATOM 804 C CA . GLY A 1 97 ? 1.741 3.554 8.173 1.00 92.81 97 GLY A CA 1
ATOM 805 C C . GLY A 1 97 ? 2.271 4.310 6.950 1.00 92.81 97 GLY A C 1
ATOM 806 O O . GLY A 1 97 ? 3.035 3.748 6.167 1.00 92.81 97 GLY A O 1
ATOM 807 N N . VAL A 1 98 ? 1.937 5.598 6.820 1.00 93.62 98 VAL A N 1
ATOM 808 C CA . VAL A 1 98 ? 2.450 6.476 5.753 1.00 93.62 98 VAL A CA 1
ATOM 809 C C . VAL A 1 98 ? 3.967 6.628 5.835 1.00 93.62 98 VAL A C 1
ATOM 811 O O . VAL A 1 98 ? 4.648 6.463 4.825 1.00 93.62 98 VAL A O 1
ATOM 814 N N . ILE A 1 99 ? 4.514 6.889 7.025 1.00 95.00 99 ILE A N 1
ATOM 815 C CA . ILE A 1 99 ? 5.964 7.017 7.229 1.00 95.00 99 ILE A CA 1
ATOM 816 C C . ILE A 1 99 ? 6.674 5.716 6.851 1.00 95.00 99 ILE A C 1
ATOM 818 O O . ILE A 1 99 ? 7.672 5.749 6.131 1.00 95.00 99 ILE A O 1
ATOM 822 N N . ILE A 1 100 ? 6.151 4.567 7.290 1.00 95.06 100 ILE A N 1
ATOM 823 C CA . ILE A 1 100 ? 6.726 3.264 6.943 1.00 95.06 100 ILE A CA 1
ATOM 824 C C . ILE A 1 100 ? 6.679 3.050 5.426 1.00 95.06 100 ILE A C 1
ATOM 826 O O . ILE A 1 100 ? 7.685 2.631 4.858 1.00 95.06 100 ILE A O 1
ATOM 830 N N . GLN A 1 101 ? 5.575 3.387 4.748 1.00 94.19 101 GLN A N 1
ATOM 831 C CA . GLN A 1 101 ? 5.504 3.272 3.289 1.00 94.19 101 GLN A CA 1
ATOM 832 C C . GLN A 1 101 ? 6.540 4.160 2.594 1.00 94.19 101 GLN A C 1
ATOM 834 O O . GLN A 1 101 ? 7.202 3.699 1.673 1.00 94.19 101 GLN A O 1
ATOM 839 N N . ILE A 1 102 ? 6.732 5.401 3.045 1.00 92.69 102 ILE A N 1
ATOM 840 C CA . ILE A 1 102 ? 7.753 6.305 2.492 1.00 92.69 102 ILE A CA 1
ATOM 841 C C . ILE A 1 102 ? 9.166 5.727 2.682 1.00 92.69 102 ILE A C 1
ATOM 843 O O . ILE A 1 102 ? 10.003 5.803 1.790 1.00 92.69 102 ILE A O 1
ATOM 847 N N . ILE A 1 103 ? 9.453 5.103 3.825 1.00 94.00 103 ILE A N 1
ATOM 848 C CA . ILE A 1 103 ? 10.741 4.424 4.036 1.00 94.00 103 ILE A CA 1
ATOM 849 C C . ILE A 1 103 ? 10.884 3.237 3.072 1.00 94.00 103 ILE A C 1
ATOM 851 O O . ILE A 1 103 ? 11.939 3.041 2.465 1.00 94.00 103 ILE A O 1
ATOM 855 N N . ILE A 1 104 ? 9.815 2.459 2.892 1.00 94.50 104 ILE A N 1
ATOM 856 C CA . ILE A 1 104 ? 9.782 1.317 1.977 1.00 94.50 104 ILE A CA 1
ATOM 857 C C . ILE A 1 104 ? 10.060 1.750 0.531 1.00 94.50 104 ILE A C 1
ATOM 859 O O . ILE A 1 104 ? 10.821 1.070 -0.161 1.00 94.50 104 ILE A O 1
ATOM 863 N N . THR A 1 105 ? 9.516 2.886 0.088 1.00 92.62 105 THR A N 1
ATOM 864 C CA . THR A 1 105 ? 9.730 3.396 -1.276 1.00 92.62 105 THR A CA 1
ATOM 865 C C . THR A 1 105 ? 11.155 3.867 -1.530 1.00 92.62 105 THR A C 1
ATOM 867 O O . THR A 1 105 ? 11.555 3.954 -2.686 1.00 92.62 105 THR A O 1
ATOM 870 N N . ALA A 1 106 ? 11.942 4.133 -0.486 1.00 91.38 106 ALA A N 1
ATOM 871 C CA . ALA A 1 106 ? 13.377 4.363 -0.617 1.00 91.38 106 ALA A CA 1
ATOM 872 C C . ALA A 1 106 ? 14.175 3.048 -0.639 1.00 91.38 106 ALA A C 1
ATOM 874 O O . ALA A 1 106 ? 15.090 2.887 -1.442 1.00 91.38 106 ALA A O 1
ATOM 875 N N . ILE A 1 107 ? 13.844 2.093 0.236 1.00 93.12 107 ILE A N 1
ATOM 876 C CA . ILE A 1 107 ? 14.683 0.905 0.471 1.00 93.12 107 ILE A CA 1
ATOM 877 C C . ILE A 1 107 ? 14.433 -0.211 -0.551 1.00 93.12 107 ILE A C 1
ATOM 879 O O . ILE A 1 107 ? 15.391 -0.782 -1.087 1.00 93.12 107 ILE A O 1
ATOM 883 N N . LEU A 1 108 ? 13.166 -0.565 -0.809 1.00 91.94 108 LEU A N 1
ATOM 884 C CA . LEU A 1 108 ? 12.846 -1.728 -1.644 1.00 91.94 108 LEU A CA 1
ATOM 885 C C . LEU A 1 108 ? 13.285 -1.546 -3.101 1.00 91.94 108 LEU A C 1
ATOM 887 O O . LEU A 1 108 ? 13.950 -2.451 -3.603 1.00 91.94 108 LEU A O 1
ATOM 891 N N . PRO A 1 109 ? 13.024 -0.408 -3.772 1.00 91.81 109 PRO A N 1
ATOM 892 C CA . PRO A 1 109 ? 13.423 -0.240 -5.170 1.00 91.81 109 PRO A CA 1
ATOM 893 C C . PRO A 1 109 ? 14.940 -0.196 -5.367 1.00 91.81 109 PRO A C 1
ATOM 895 O O . PRO A 1 109 ? 15.438 -0.622 -6.406 1.00 91.81 109 PRO A O 1
ATOM 898 N N . VAL A 1 110 ? 15.700 0.259 -4.365 1.00 90.56 110 VAL A N 1
ATOM 899 C CA . VAL A 1 110 ? 17.173 0.208 -4.389 1.00 90.56 110 VAL A CA 1
ATOM 900 C C . VAL A 1 110 ? 17.678 -1.228 -4.253 1.00 90.56 110 VAL A C 1
ATOM 902 O O . VAL A 1 110 ? 18.637 -1.615 -4.916 1.00 90.56 110 VAL A O 1
ATOM 905 N N . SER A 1 111 ? 17.022 -2.032 -3.417 1.00 92.38 111 SER A N 1
ATOM 906 C CA . SER A 1 111 ? 17.404 -3.430 -3.182 1.00 92.38 111 SER A CA 1
ATOM 907 C C . SER A 1 111 ? 16.938 -4.364 -4.306 1.00 92.38 111 SER A C 1
ATOM 909 O O . SER A 1 111 ? 17.557 -5.393 -4.568 1.00 92.38 111 SER A O 1
ATOM 911 N N . ILE A 1 112 ? 15.830 -4.017 -4.965 1.00 91.75 112 ILE A N 1
ATOM 912 C CA . ILE A 1 112 ? 15.143 -4.824 -5.972 1.00 91.75 112 ILE A CA 1
ATOM 913 C C . ILE A 1 112 ? 14.856 -3.927 -7.176 1.00 91.75 112 ILE A C 1
ATOM 915 O O . ILE A 1 112 ? 13.797 -3.311 -7.280 1.00 91.75 112 ILE A O 1
ATOM 919 N N . VAL A 1 113 ? 15.805 -3.885 -8.114 1.00 90.50 113 VAL A N 1
ATOM 920 C CA . VAL A 1 113 ? 15.792 -2.961 -9.265 1.00 90.50 113 VAL A CA 1
ATOM 921 C C . VAL A 1 113 ? 14.514 -3.063 -10.103 1.00 90.50 113 VAL A C 1
ATOM 923 O O . VAL A 1 113 ? 14.044 -2.060 -10.626 1.00 90.50 113 VAL A O 1
ATOM 926 N N . SER A 1 114 ? 13.889 -4.242 -10.195 1.00 89.25 114 SER A N 1
ATOM 927 C CA . SER A 1 114 ? 12.632 -4.395 -10.939 1.00 89.25 114 SER A CA 1
ATOM 928 C C . SER A 1 114 ? 11.493 -3.541 -10.366 1.00 89.25 114 SER A C 1
ATOM 930 O O . SER A 1 114 ? 10.607 -3.124 -11.099 1.00 89.25 114 SER A O 1
ATOM 932 N N . MET A 1 115 ? 11.506 -3.217 -9.070 1.00 90.56 115 MET A N 1
ATOM 933 C CA . MET A 1 115 ? 10.489 -2.352 -8.456 1.00 90.56 115 MET A CA 1
ATOM 934 C C . MET A 1 115 ? 10.621 -0.874 -8.858 1.00 90.56 115 MET A C 1
ATOM 936 O O . MET A 1 115 ? 9.733 -0.092 -8.535 1.00 90.56 115 MET A O 1
ATOM 940 N N . GLN A 1 116 ? 11.679 -0.495 -9.585 1.00 91.75 116 GLN A N 1
ATOM 941 C CA . GLN A 1 116 ? 11.836 0.849 -10.152 1.00 91.75 116 GLN A CA 1
ATOM 942 C C . GLN A 1 116 ? 11.028 1.054 -11.446 1.00 91.75 116 GLN A C 1
ATOM 944 O O . GLN A 1 116 ? 10.918 2.179 -11.935 1.00 91.75 116 GLN A O 1
ATOM 949 N N . THR A 1 117 ? 10.453 -0.011 -12.014 1.00 90.75 117 THR A N 1
ATOM 950 C CA . THR A 1 117 ? 9.619 0.073 -13.221 1.00 90.75 117 THR A CA 1
ATOM 951 C C . THR A 1 117 ? 8.467 1.057 -13.008 1.00 90.75 117 THR A C 1
ATOM 953 O O . THR A 1 117 ? 7.760 0.963 -12.004 1.00 90.75 117 THR A O 1
ATOM 956 N N . ASN A 1 118 ? 8.265 1.978 -13.959 1.00 89.88 118 ASN A N 1
ATOM 957 C CA . ASN A 1 118 ? 7.208 2.999 -13.926 1.00 89.88 118 ASN A CA 1
ATOM 958 C C . ASN A 1 118 ? 7.284 3.950 -12.713 1.00 89.88 118 ASN A C 1
ATOM 960 O O . ASN A 1 118 ? 6.280 4.533 -12.296 1.00 89.88 118 ASN A O 1
ATOM 964 N N . THR A 1 119 ? 8.476 4.109 -12.132 1.00 89.69 119 THR A N 1
ATOM 965 C CA . THR A 1 119 ? 8.723 5.051 -11.037 1.00 89.69 119 THR A CA 1
ATOM 966 C C . THR A 1 119 ? 9.762 6.095 -11.423 1.00 89.69 119 THR A C 1
ATOM 968 O O . THR A 1 119 ? 10.683 5.814 -12.188 1.00 89.69 119 THR A O 1
ATOM 971 N N . ILE A 1 120 ? 9.633 7.289 -10.851 1.00 89.75 120 ILE A N 1
ATOM 972 C CA . ILE A 1 120 ? 10.584 8.390 -10.970 1.00 89.75 120 ILE A CA 1
ATOM 973 C C . ILE A 1 120 ? 11.235 8.647 -9.602 1.00 89.75 120 ILE A C 1
ATOM 975 O O . ILE A 1 120 ? 10.537 8.662 -8.577 1.00 89.75 120 ILE A O 1
ATOM 979 N N . PRO A 1 121 ? 12.565 8.839 -9.540 1.00 88.88 121 PRO A N 1
ATOM 980 C CA . PRO A 1 121 ? 13.222 9.216 -8.300 1.00 88.88 121 PRO A CA 1
ATOM 981 C C . PRO A 1 121 ? 12.916 10.676 -7.946 1.00 88.88 121 PRO A C 1
ATOM 983 O O . PRO A 1 121 ? 13.166 11.596 -8.724 1.00 88.88 121 PRO A O 1
ATOM 986 N N . TYR A 1 122 ? 12.442 10.895 -6.724 1.00 86.38 122 TYR A N 1
ATOM 987 C CA . TYR A 1 122 ? 12.366 12.204 -6.086 1.00 86.38 122 TYR A CA 1
ATOM 988 C C . TYR A 1 122 ? 13.298 12.209 -4.870 1.00 86.38 122 TYR A C 1
ATOM 990 O O . TYR A 1 122 ? 12.954 11.749 -3.776 1.00 86.38 122 TYR A O 1
ATOM 998 N N . GLY A 1 123 ? 14.531 12.674 -5.075 1.00 88.62 123 GLY A N 1
ATOM 999 C CA . GLY A 1 123 ? 15.600 12.509 -4.092 1.00 88.62 123 GLY A CA 1
ATOM 1000 C C . GLY A 1 123 ? 15.944 11.028 -3.901 1.00 88.62 123 GLY A C 1
ATOM 1001 O O . GLY A 1 123 ? 16.375 10.372 -4.844 1.00 88.62 123 GLY A O 1
ATOM 1002 N N . PHE A 1 124 ? 15.747 10.504 -2.688 1.00 88.06 124 PHE A N 1
ATOM 1003 C CA . PHE A 1 124 ? 16.006 9.094 -2.350 1.00 88.06 124 PHE A CA 1
ATOM 1004 C C . PHE A 1 124 ? 14.769 8.189 -2.458 1.00 88.06 124 PHE A C 1
ATOM 1006 O O . PHE A 1 124 ? 14.869 6.990 -2.214 1.00 88.06 124 PHE A O 1
ATOM 1013 N N . PHE A 1 125 ? 13.605 8.752 -2.786 1.00 90.94 125 PHE A N 1
ATOM 1014 C CA . PHE A 1 125 ? 12.330 8.040 -2.812 1.00 90.94 125 PHE A CA 1
ATOM 1015 C C . PHE A 1 125 ? 11.894 7.763 -4.245 1.00 90.94 125 PHE A C 1
ATOM 1017 O O . PHE A 1 125 ? 12.051 8.620 -5.112 1.00 90.94 125 PHE A O 1
ATOM 1024 N N . TYR A 1 126 ? 11.295 6.600 -4.478 1.00 91.00 126 TYR A N 1
ATOM 1025 C CA . TYR A 1 126 ? 10.715 6.247 -5.770 1.00 91.00 126 TYR A CA 1
ATOM 1026 C C . TYR A 1 126 ? 9.196 6.408 -5.710 1.00 91.00 126 TYR A C 1
ATOM 1028 O O . TYR A 1 126 ? 8.534 5.814 -4.856 1.00 91.00 126 TYR A O 1
ATOM 1036 N N . PHE A 1 127 ? 8.644 7.218 -6.611 1.00 88.62 127 PHE A N 1
ATOM 1037 C CA . PHE A 1 127 ? 7.205 7.468 -6.721 1.00 88.62 127 PHE A CA 1
ATOM 1038 C C . PHE A 1 127 ? 6.695 7.125 -8.124 1.00 88.62 127 PHE A C 1
ATOM 1040 O O . PHE A 1 127 ? 7.497 7.093 -9.051 1.00 88.62 127 PHE A O 1
ATOM 1047 N N . PRO A 1 128 ? 5.385 6.881 -8.309 1.00 88.50 128 PRO A N 1
ATOM 1048 C CA . PRO A 1 128 ? 4.803 6.649 -9.631 1.00 88.50 128 PRO A CA 1
ATOM 1049 C C . PRO A 1 128 ? 5.135 7.769 -10.630 1.00 88.50 128 PRO A C 1
ATOM 1051 O O . PRO A 1 128 ? 4.888 8.942 -10.343 1.00 88.50 128 PRO A O 1
ATOM 1054 N N . ASP A 1 129 ? 5.648 7.406 -11.806 1.00 89.62 129 ASP A N 1
ATOM 1055 C CA . ASP A 1 129 ? 5.963 8.353 -12.883 1.00 89.62 129 ASP A CA 1
ATOM 1056 C C . ASP A 1 129 ? 4.743 8.634 -13.776 1.00 89.62 129 ASP A C 1
ATOM 1058 O O . ASP A 1 129 ? 4.506 7.975 -14.784 1.00 89.62 129 ASP A O 1
ATOM 1062 N N . ILE A 1 130 ? 3.884 9.556 -13.347 1.00 87.94 130 ILE A N 1
ATOM 1063 C CA . ILE A 1 130 ? 2.557 9.736 -13.960 1.00 87.94 130 ILE A CA 1
ATOM 1064 C C . ILE A 1 130 ? 2.609 10.585 -15.239 1.00 87.94 130 ILE A C 1
ATOM 1066 O O . ILE A 1 130 ? 1.758 10.428 -16.123 1.00 87.94 130 ILE A O 1
ATOM 1070 N N . TYR A 1 131 ? 3.561 11.516 -15.323 1.00 86.25 131 TYR A N 1
ATOM 1071 C CA . TYR A 1 131 ? 3.594 12.527 -16.372 1.00 86.25 131 TYR A CA 1
ATOM 1072 C C . TYR A 1 131 ? 4.933 12.554 -17.091 1.00 86.25 131 TYR A C 1
ATOM 1074 O O . TYR A 1 131 ? 5.986 12.651 -16.474 1.00 86.25 131 TYR A O 1
ATOM 1082 N N . THR A 1 132 ? 4.845 12.626 -18.412 1.00 86.75 132 THR A N 1
ATOM 1083 C CA . THR A 1 132 ? 5.973 12.911 -19.296 1.00 86.75 132 THR A CA 1
ATOM 1084 C C . THR A 1 132 ? 6.568 14.297 -19.016 1.00 86.75 132 THR A C 1
ATOM 1086 O O . THR A 1 132 ? 5.920 15.191 -18.461 1.00 86.75 132 THR A O 1
ATOM 1089 N N . VAL A 1 133 ? 7.773 14.541 -19.536 1.00 82.94 133 VAL A N 1
ATOM 1090 C CA . VAL A 1 133 ? 8.457 15.850 -19.474 1.00 82.94 133 VAL A CA 1
ATOM 1091 C C . VAL A 1 133 ? 7.683 17.007 -20.126 1.00 82.94 133 VAL A C 1
ATOM 1093 O O . VAL A 1 133 ? 7.986 18.169 -19.870 1.00 82.94 133 VAL A O 1
ATOM 1096 N N . THR A 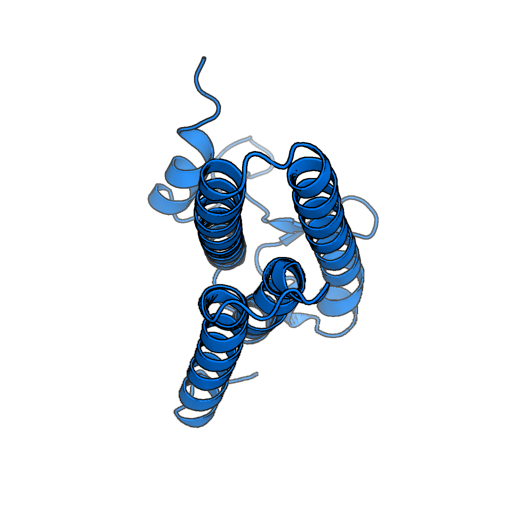1 134 ? 6.684 16.714 -20.964 1.00 87.25 134 THR A N 1
ATOM 1097 C CA . THR A 1 134 ? 5.788 17.702 -21.592 1.00 87.25 134 THR A CA 1
ATOM 1098 C C . THR A 1 134 ? 4.414 17.779 -20.917 1.00 87.25 134 THR A C 1
ATOM 1100 O O . THR A 1 134 ? 3.489 18.361 -21.479 1.00 87.25 134 THR A O 1
ATOM 1103 N N . PHE A 1 135 ? 4.267 17.212 -19.713 1.00 81.56 135 PHE A N 1
ATOM 1104 C CA . PHE A 1 135 ? 3.024 17.154 -18.932 1.00 81.56 135 PHE A CA 1
ATOM 1105 C C . PHE A 1 135 ? 1.879 16.343 -19.572 1.00 81.56 135 PHE A C 1
ATOM 1107 O O . PHE A 1 135 ? 0.726 16.443 -19.148 1.00 81.56 135 PHE A O 1
ATOM 1114 N N . GLY A 1 136 ? 2.177 15.498 -20.564 1.00 83.25 136 GLY A N 1
ATOM 1115 C CA . GLY A 1 136 ? 1.274 14.432 -21.014 1.00 83.25 136 GLY A CA 1
ATOM 1116 C C . GLY A 1 136 ? 1.238 13.256 -20.030 1.00 83.25 136 GLY A C 1
ATOM 1117 O O . GLY A 1 136 ? 2.180 13.080 -19.262 1.00 83.25 136 GLY A O 1
ATOM 1118 N N . ILE A 1 137 ? 0.173 12.448 -20.054 1.00 85.56 137 ILE A N 1
ATOM 1119 C CA . ILE A 1 137 ? 0.048 11.221 -19.242 1.00 85.56 137 ILE A CA 1
ATOM 1120 C C . ILE A 1 137 ? 0.933 10.121 -19.844 1.00 85.56 137 ILE A C 1
ATOM 1122 O O . ILE A 1 137 ? 0.884 9.901 -21.055 1.00 85.56 137 ILE A O 1
ATOM 1126 N N . GLU A 1 138 ? 1.711 9.432 -19.010 1.00 87.12 138 GLU A N 1
ATOM 1127 C CA . GLU A 1 138 ? 2.557 8.312 -19.440 1.00 87.12 138 GLU A CA 1
ATOM 1128 C C . GLU A 1 138 ? 1.747 7.138 -20.020 1.00 87.12 138 GLU A C 1
ATOM 1130 O O . GLU A 1 138 ? 0.639 6.839 -19.575 1.00 87.12 138 GLU A O 1
ATOM 1135 N N . LEU A 1 139 ? 2.304 6.428 -21.009 1.00 85.44 139 LEU A N 1
ATOM 1136 C CA . LEU A 1 139 ? 1.581 5.371 -21.744 1.00 85.44 139 LEU A CA 1
ATOM 1137 C C . LEU A 1 139 ? 1.196 4.167 -20.877 1.00 85.44 139 LEU A C 1
ATOM 1139 O O . LEU A 1 139 ? 0.213 3.484 -21.164 1.00 85.44 139 LEU A O 1
ATOM 1143 N N . TRP A 1 140 ? 1.981 3.888 -19.838 1.00 84.75 140 TRP A N 1
ATOM 1144 C CA . TRP A 1 140 ? 1.713 2.793 -18.910 1.00 84.75 140 TRP A CA 1
ATOM 1145 C C . TRP A 1 140 ? 0.569 3.122 -17.938 1.00 84.75 140 TRP A C 1
ATOM 1147 O O . TRP A 1 140 ? -0.011 2.210 -17.348 1.00 84.75 140 TRP A O 1
ATOM 1157 N N . VAL A 1 141 ? 0.232 4.407 -17.772 1.00 84.81 141 VAL A N 1
ATOM 1158 C CA . VAL A 1 141 ? -0.750 4.868 -16.790 1.00 84.81 141 VAL A CA 1
ATOM 1159 C C . VAL A 1 141 ? -2.159 4.534 -17.258 1.00 84.81 141 VAL A C 1
ATOM 1161 O O . VAL A 1 141 ? -2.663 5.046 -18.260 1.00 84.81 141 VAL A O 1
ATOM 1164 N N . ASN A 1 142 ? -2.860 3.735 -16.457 1.00 83.75 142 ASN A N 1
ATOM 1165 C CA . ASN A 1 142 ? -4.286 3.533 -16.644 1.00 83.75 142 ASN A CA 1
ATOM 1166 C C . ASN A 1 142 ? -5.057 4.795 -16.215 1.00 83.75 142 ASN A C 1
ATOM 1168 O O . ASN A 1 142 ? -5.142 5.128 -15.030 1.00 83.75 142 ASN A O 1
ATOM 1172 N N . GLN A 1 143 ? -5.664 5.481 -17.184 1.00 81.94 143 GLN A N 1
ATOM 1173 C CA . GLN A 1 143 ? -6.387 6.733 -16.949 1.00 81.94 143 GLN A CA 1
ATOM 1174 C C . GLN A 1 143 ? -7.566 6.578 -15.977 1.00 81.94 143 GLN A C 1
ATOM 1176 O O . GLN A 1 143 ? -7.833 7.493 -15.204 1.00 81.94 143 GLN A O 1
ATOM 1181 N N . THR A 1 144 ? -8.246 5.428 -15.951 1.00 81.94 144 THR A N 1
ATOM 1182 C CA . THR A 1 144 ? -9.333 5.167 -14.993 1.00 81.94 144 THR A CA 1
ATOM 1183 C C . THR A 1 144 ? -8.814 5.154 -13.556 1.00 81.94 144 THR A C 1
ATOM 1185 O O . THR A 1 144 ? -9.433 5.744 -12.671 1.00 81.94 144 THR A O 1
ATOM 1188 N N . ILE A 1 145 ? -7.651 4.537 -13.330 1.00 78.88 145 ILE A N 1
ATOM 1189 C CA . ILE A 1 145 ? -6.981 4.517 -12.022 1.00 78.88 145 ILE A CA 1
ATOM 1190 C C . ILE A 1 145 ? -6.515 5.931 -11.657 1.00 78.88 145 ILE A C 1
ATOM 1192 O O . ILE A 1 145 ? -6.757 6.390 -10.543 1.00 78.88 145 ILE A O 1
ATOM 1196 N N . LEU A 1 146 ? -5.924 6.665 -12.605 1.00 81.62 146 LEU A N 1
ATOM 1197 C CA . LEU A 1 146 ? -5.518 8.057 -12.393 1.00 81.62 146 LEU A CA 1
ATOM 1198 C C . LEU A 1 146 ? -6.705 8.953 -12.005 1.00 81.62 146 LEU A C 1
ATOM 1200 O O . LEU A 1 146 ? -6.587 9.793 -11.112 1.00 81.62 146 LEU A O 1
ATOM 1204 N N . PHE A 1 147 ? -7.866 8.772 -12.638 1.00 77.12 147 PHE A N 1
ATOM 1205 C CA . PHE A 1 147 ? -9.067 9.523 -12.283 1.00 77.12 147 PHE A CA 1
ATOM 1206 C C . PHE A 1 147 ? -9.616 9.148 -10.908 1.00 77.12 147 PHE A C 1
ATOM 1208 O O . PHE A 1 147 ? -10.071 10.044 -10.203 1.00 77.12 147 PHE A O 1
ATOM 1215 N N . ALA A 1 148 ? -9.493 7.892 -10.466 1.00 71.06 148 ALA A N 1
ATOM 1216 C CA . ALA A 1 148 ? -9.851 7.515 -9.097 1.00 71.06 148 ALA A CA 1
ATOM 1217 C C . ALA A 1 148 ? -9.082 8.342 -8.045 1.00 71.06 148 ALA A C 1
ATOM 1219 O O . ALA A 1 148 ? -9.655 8.708 -7.022 1.00 71.06 148 ALA A O 1
ATOM 1220 N N . PHE A 1 149 ? -7.828 8.718 -8.327 1.00 66.62 149 PHE A N 1
ATOM 1221 C CA . PHE A 1 149 ? -7.061 9.648 -7.488 1.00 66.62 149 PHE A CA 1
ATOM 1222 C C . PHE A 1 149 ? -7.457 11.123 -7.672 1.00 66.62 149 PHE A C 1
ATOM 1224 O O . PHE A 1 149 ? -7.394 11.896 -6.718 1.00 66.62 149 PHE A O 1
ATOM 1231 N N . ARG A 1 150 ? -7.869 11.540 -8.878 1.00 63.41 150 ARG A N 1
ATOM 1232 C CA . ARG A 1 150 ? -8.223 12.942 -9.180 1.00 63.41 150 ARG A CA 1
ATOM 1233 C C . ARG A 1 150 ? -9.614 13.368 -8.698 1.00 63.41 150 ARG A C 1
ATOM 1235 O O . ARG A 1 150 ? -9.812 14.559 -8.487 1.00 63.41 150 ARG A O 1
ATOM 1242 N N . ILE A 1 151 ? -10.554 12.445 -8.485 1.00 50.75 151 ILE A N 1
ATOM 1243 C CA . ILE A 1 151 ? -11.954 12.768 -8.124 1.00 50.75 151 ILE A CA 1
ATOM 1244 C C . ILE A 1 151 ? -12.088 13.490 -6.759 1.00 50.75 151 ILE A C 1
ATOM 1246 O O . ILE A 1 151 ? -13.126 14.083 -6.487 1.00 50.75 151 ILE A O 1
ATOM 1250 N N . ILE A 1 152 ? -11.040 13.531 -5.923 1.00 44.91 152 ILE A N 1
ATOM 1251 C CA . ILE A 1 152 ? -11.050 14.258 -4.634 1.00 44.91 152 ILE A CA 1
ATOM 1252 C C . ILE A 1 152 ? -10.378 15.648 -4.727 1.00 44.91 152 ILE A C 1
ATOM 1254 O O . ILE A 1 152 ? -10.573 16.483 -3.850 1.00 44.91 152 ILE A O 1
ATOM 1258 N N . ALA A 1 153 ? -9.638 15.946 -5.800 1.00 38.38 153 ALA A N 1
ATOM 1259 C CA . ALA A 1 153 ? -8.903 17.208 -5.968 1.00 38.38 153 ALA A CA 1
ATOM 1260 C C . ALA A 1 153 ? -9.521 18.142 -7.027 1.00 38.38 153 ALA A C 1
ATOM 1262 O O . ALA A 1 153 ? -8.811 18.926 -7.653 1.00 38.38 153 ALA A O 1
ATOM 1263 N N . SER A 1 154 ? -10.834 18.055 -7.249 1.00 38.03 154 SER A N 1
ATOM 1264 C CA . SER A 1 154 ? -11.584 19.040 -8.031 1.00 38.03 154 SER A CA 1
ATOM 1265 C C . SER A 1 154 ? -12.530 19.821 -7.119 1.00 38.03 154 SER A C 1
ATOM 1267 O O . SER A 1 154 ? -13.695 19.449 -6.964 1.00 38.03 154 SER A O 1
ATOM 1269 N N . VAL A 1 155 ? -12.002 20.894 -6.527 1.00 36.81 155 VAL A N 1
ATOM 1270 C CA . VAL A 1 155 ? -12.757 22.087 -6.115 1.00 36.81 155 VAL A CA 1
ATOM 1271 C C . VAL A 1 155 ? -12.002 23.297 -6.638 1.00 36.81 155 VAL A C 1
ATOM 1273 O O . VAL A 1 155 ? -10.773 23.343 -6.409 1.00 36.81 155 VAL A O 1
#

Radius of gyration: 17.23 Å; Cα contacts (8 Å, |Δi|>4): 131; chains: 1; bounding box: 38×42×46 Å

Sequence (155 aa):
MAIFDINSVIITGTLFVIFGVFLFFDLFKRNERYGYLAYIVALIPVNFLWFLQFDVLGVYLILFILWNLCLLRDLFGVSRKNDPKAINDILLYLVLGVIIQIIITAILPVSIVSMQTNTIPYGFFYFPDIYTVTFGIELWVNQTILFAFRIIASV

Foldseek 3Di:
DPAPDPVLVVVLVVLVVVLVCLQCVVVVPPPDLSNLVSLQSLVVSLVSCLVVVDQQLVSVLSNVVSLVSSVVSQVVVCVVVVDPVSVVSNVVSNVVSVVVVQVCQLPVCVVPVSSLPQWDDDDSGTDHVQADPVRHGDPSDDVVSVVVVCVVVDD

pLDDT: mean 82.81, std 13.41, range [36.81, 95.06]

Solvent-accessible surface area (backbone atoms only — not comparable to full-atom values): 8769 Å² total; per-residue (Å²): 131,73,65,96,40,75,65,55,51,51,51,46,53,48,39,48,49,53,33,48,48,40,60,50,54,44,75,70,70,59,98,51,92,63,47,55,47,32,44,51,45,44,50,53,40,33,53,48,42,33,68,56,63,44,58,56,64,58,35,53,49,50,43,53,51,53,47,48,54,52,50,54,52,48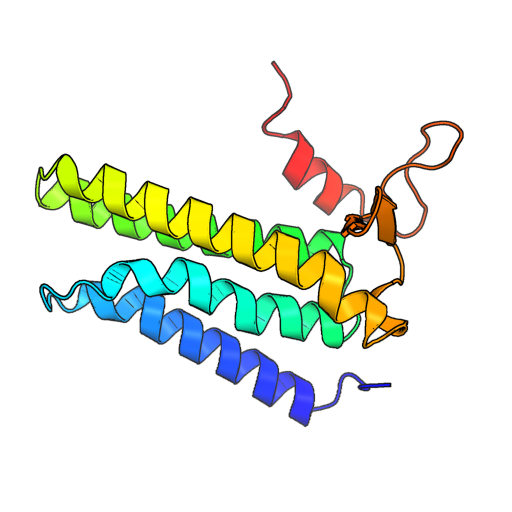,53,55,55,35,68,76,64,72,46,77,68,56,55,56,53,52,52,49,33,48,52,49,28,52,52,50,49,55,52,45,34,32,51,50,33,72,77,38,62,74,54,42,62,70,41,40,76,60,87,74,33,51,41,70,50,59,57,42,100,83,73,45,75,31,90,87,60,56,63,72,63,54,45,69,67,45,72,80,74,76,127